Protein AF-A0AAW1TYF7-F1 (afdb_monomer)

Radius of gyration: 25.0 Å; Cα contacts (8 Å, |Δi|>4): 19; chains: 1; bounding box: 45×56×54 Å

Nearest PDB structures (foldseek):
  6ahx-assembly1_A-2  TM=8.177E-01  e=6.028E+00  Geobacillus zalihae
  6nz1-assembly2_E  TM=5.022E-01  e=9.314E+00  synthetic construct

Sequence (113 aa):
MINDVLTDVFEDITTKDVEEWVNDRDEEILTETEIIESVETEENEENEEPEQDRIEKVNHEAALTYFNTILKWCSENDFPDHQILLLKKMKEEATKKHPKALKQKTIGEFFKP

Organism: NCBI:txid420089

Secondary structure (DSSP, 8-state):
--SSSSSTT-----HHHHHHHHHS-------HHHHHHHHHHHHHS------S-------HHHHHHHHHHHHHHHHHTT--HHHHHHHHHHHHHHHHTS-------SGGGTT--

Mean predicted aligned error: 18.07 Å

Structure (mmCIF, N/CA/C/O backbone):
data_AF-A0AAW1TYF7-F1
#
_entry.id   AF-A0AAW1TYF7-F1
#
loop_
_atom_site.group_PDB
_atom_site.id
_atom_site.type_symbol
_atom_site.label_atom_id
_atom_site.label_alt_id
_atom_site.label_comp_id
_atom_site.label_asym_id
_atom_site.label_entity_id
_atom_site.label_seq_id
_atom_site.pdbx_PDB_ins_code
_atom_site.Cartn_x
_atom_site.Cartn_y
_atom_site.Cartn_z
_atom_site.occupancy
_atom_site.B_iso_or_equiv
_atom_site.auth_seq_id
_atom_site.auth_comp_id
_atom_site.auth_asym_id
_atom_site.auth_atom_id
_atom_site.pdbx_PDB_model_num
ATOM 1 N N . MET A 1 1 ? -3.586 -49.438 -3.735 1.00 43.41 1 MET A N 1
ATOM 2 C CA . MET A 1 1 ? -2.659 -49.179 -4.855 1.00 43.41 1 MET A CA 1
ATOM 3 C C . MET A 1 1 ? -3.109 -47.905 -5.569 1.00 43.41 1 MET A C 1
ATOM 5 O O . MET A 1 1 ? -3.725 -48.002 -6.615 1.00 43.41 1 MET A O 1
ATOM 9 N N . ILE A 1 2 ? -2.923 -46.724 -4.963 1.00 49.69 2 ILE A N 1
ATOM 10 C CA . ILE A 1 2 ? -3.350 -45.426 -5.546 1.00 49.69 2 ILE A CA 1
ATOM 11 C C . ILE A 1 2 ? -2.180 -44.418 -5.495 1.00 49.69 2 ILE A C 1
ATOM 13 O O . ILE A 1 2 ? -2.386 -43.220 -5.408 1.00 49.69 2 ILE A O 1
ATOM 17 N N . ASN A 1 3 ? -0.931 -44.895 -5.523 1.00 47.88 3 ASN A N 1
ATOM 18 C CA . ASN A 1 3 ? 0.245 -44.022 -5.391 1.00 47.88 3 ASN A CA 1
ATOM 19 C C . ASN A 1 3 ? 1.193 -44.035 -6.601 1.00 47.88 3 ASN A C 1
ATOM 21 O O . ASN A 1 3 ? 2.239 -43.412 -6.509 1.00 47.88 3 ASN A O 1
ATOM 25 N N . ASP A 1 4 ? 0.828 -44.659 -7.725 1.00 50.81 4 ASP A N 1
ATOM 26 C CA . ASP A 1 4 ? 1.732 -44.773 -8.889 1.00 50.81 4 ASP A CA 1
ATOM 27 C C . ASP A 1 4 ? 1.309 -43.939 -10.110 1.00 50.81 4 ASP A C 1
ATOM 29 O O . ASP A 1 4 ? 1.947 -44.015 -11.149 1.00 50.81 4 ASP A O 1
ATOM 33 N N . VAL A 1 5 ? 0.241 -43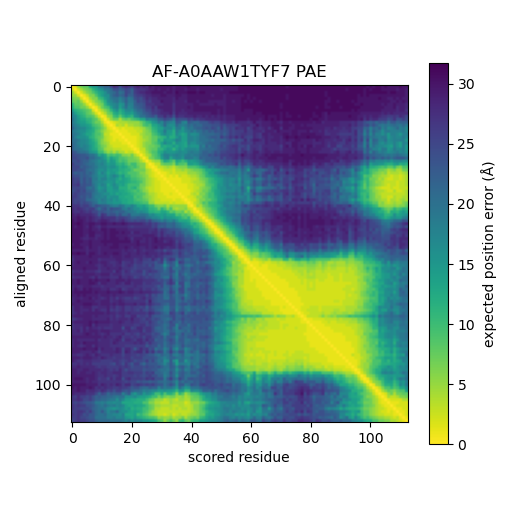.136 -10.026 1.00 50.44 5 VAL A N 1
ATOM 34 C CA . VAL A 1 5 ? -0.292 -42.406 -11.205 1.00 50.44 5 VAL A CA 1
ATOM 35 C C . VAL A 1 5 ? 0.067 -40.912 -11.196 1.00 50.44 5 VAL A C 1
ATOM 37 O O . VAL A 1 5 ? -0.271 -40.188 -12.122 1.00 50.44 5 VAL A O 1
ATOM 40 N N . LEU A 1 6 ? 0.767 -40.418 -10.169 1.00 45.69 6 LEU A N 1
ATOM 41 C CA . LEU A 1 6 ? 1.108 -38.988 -10.050 1.00 45.69 6 LEU A CA 1
ATOM 42 C C . LEU A 1 6 ? 2.607 -38.676 -10.136 1.00 45.69 6 LEU A C 1
ATOM 44 O O . LEU A 1 6 ? 2.990 -37.525 -9.960 1.00 45.69 6 LEU A O 1
ATOM 48 N N . THR A 1 7 ? 3.453 -39.662 -10.427 1.00 51.09 7 THR A N 1
ATOM 49 C CA . THR A 1 7 ? 4.899 -39.453 -10.631 1.00 51.09 7 THR A CA 1
ATOM 50 C C . THR A 1 7 ? 5.309 -39.394 -12.103 1.00 51.09 7 THR A C 1
ATOM 52 O O . THR A 1 7 ? 6.477 -39.177 -12.383 1.00 51.09 7 THR A O 1
ATOM 55 N N . ASP A 1 8 ? 4.363 -39.527 -13.036 1.00 51.94 8 ASP A N 1
ATOM 56 C CA . ASP A 1 8 ? 4.630 -39.694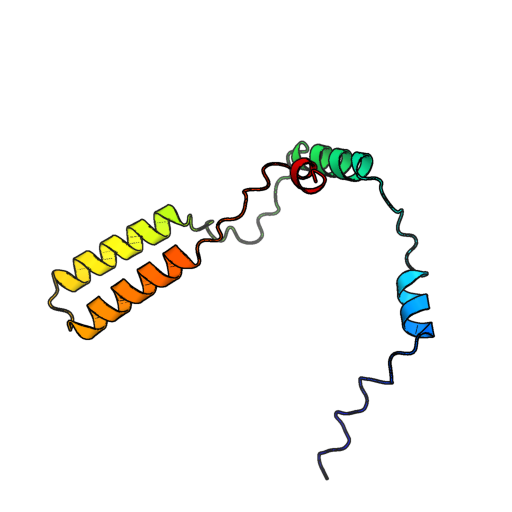 -14.477 1.00 51.94 8 ASP A CA 1
ATOM 57 C C . ASP A 1 8 ? 4.512 -38.388 -15.294 1.00 51.94 8 ASP A C 1
ATOM 59 O O . ASP A 1 8 ? 4.323 -38.415 -16.504 1.00 51.94 8 ASP A O 1
ATOM 63 N N . VAL A 1 9 ? 4.554 -37.221 -14.636 1.00 53.28 9 VAL A N 1
ATOM 64 C CA . VAL A 1 9 ? 4.454 -35.898 -15.306 1.00 53.28 9 VAL A CA 1
ATOM 65 C C . VAL A 1 9 ? 5.732 -35.066 -15.154 1.00 53.28 9 VAL A C 1
ATOM 67 O O . VAL A 1 9 ? 5.868 -34.007 -15.754 1.00 53.28 9 VAL A O 1
ATOM 70 N N . PHE A 1 10 ? 6.706 -35.563 -14.397 1.00 54.56 10 PHE A N 1
ATOM 71 C CA . PHE A 1 10 ? 8.046 -34.994 -14.361 1.00 54.56 10 PHE A CA 1
ATOM 72 C C . PHE A 1 10 ? 9.033 -36.109 -14.690 1.00 54.56 10 PHE A C 1
ATOM 74 O O . PHE A 1 10 ? 9.751 -36.589 -13.818 1.00 54.56 10 PHE A O 1
ATOM 81 N N . GLU A 1 11 ? 9.030 -36.543 -15.956 1.00 63.53 11 GLU A N 1
ATOM 82 C CA . GLU A 1 11 ? 10.256 -37.082 -16.548 1.00 63.53 11 GLU A CA 1
ATOM 83 C C . GLU A 1 11 ? 11.382 -36.093 -16.223 1.00 63.53 11 GLU A C 1
ATOM 85 O O . GLU A 1 11 ? 11.187 -34.877 -16.322 1.00 63.53 11 GLU A O 1
ATOM 90 N N . ASP A 1 12 ? 12.508 -36.609 -15.726 1.00 67.88 12 ASP A N 1
ATOM 91 C CA . ASP A 1 12 ? 13.651 -35.804 -15.301 1.00 67.88 12 ASP A CA 1
ATOM 92 C C . ASP A 1 12 ? 14.016 -34.827 -16.423 1.00 67.88 12 ASP A C 1
ATOM 94 O O . ASP A 1 12 ? 14.556 -35.248 -17.443 1.00 67.88 12 ASP A O 1
ATOM 98 N N . ILE A 1 13 ? 13.706 -33.537 -16.237 1.00 72.50 13 ILE A N 1
ATOM 99 C CA . ILE A 1 13 ? 14.043 -32.478 -17.194 1.00 72.50 13 ILE A CA 1
ATOM 100 C C . ILE A 1 13 ? 15.540 -32.582 -17.459 1.00 72.50 13 ILE A C 1
ATOM 102 O O . ILE A 1 13 ? 16.369 -32.329 -16.577 1.00 72.50 13 ILE A O 1
ATOM 106 N N . THR A 1 14 ? 15.892 -32.996 -18.669 1.00 79.81 14 THR A N 1
ATOM 107 C CA . THR A 1 14 ? 17.281 -33.186 -19.048 1.00 79.81 14 THR A CA 1
ATOM 108 C C . THR A 1 14 ? 17.871 -31.851 -19.477 1.00 79.81 14 THR A C 1
ATOM 110 O O . THR A 1 14 ? 17.174 -30.925 -19.891 1.00 79.81 14 THR A O 1
ATOM 113 N N . THR A 1 15 ? 19.196 -31.731 -19.416 1.00 77.12 15 THR A N 1
ATOM 114 C CA . THR A 1 15 ? 19.897 -30.542 -19.927 1.00 77.12 15 THR A CA 1
ATOM 115 C C . THR A 1 15 ? 19.568 -30.282 -21.396 1.00 77.12 15 THR A C 1
ATOM 117 O O . THR A 1 15 ? 19.513 -29.132 -21.812 1.00 77.12 15 THR A O 1
ATOM 120 N N . LYS A 1 16 ? 19.268 -31.343 -22.152 1.00 77.75 16 LYS A N 1
ATOM 121 C CA . LYS A 1 16 ? 18.854 -31.255 -23.547 1.00 77.75 16 LYS A CA 1
ATOM 122 C C . LYS A 1 16 ? 17.478 -30.601 -23.706 1.00 77.75 16 LYS A C 1
ATOM 124 O O . LYS A 1 16 ? 17.322 -29.789 -24.605 1.00 77.75 16 LYS A O 1
ATOM 129 N N . ASP A 1 17 ? 16.528 -30.897 -22.820 1.00 79.81 17 ASP A N 1
ATOM 130 C CA . ASP A 1 17 ? 15.195 -30.277 -22.847 1.00 79.81 17 ASP A CA 1
ATOM 131 C C . ASP A 1 17 ? 15.284 -28.773 -22.544 1.00 79.81 17 ASP A C 1
ATOM 133 O O . ASP A 1 17 ? 14.622 -27.958 -23.180 1.00 79.81 17 ASP A O 1
ATOM 137 N N . VAL A 1 18 ? 16.168 -28.382 -21.617 1.00 76.12 18 VAL A N 1
ATOM 138 C CA . VAL A 1 18 ? 16.443 -26.965 -21.320 1.00 76.12 18 VAL A CA 1
ATOM 139 C C . VAL A 1 18 ? 17.141 -26.275 -22.492 1.00 76.12 18 VAL A C 1
ATOM 141 O O . VAL A 1 18 ? 16.793 -25.148 -22.831 1.00 76.12 18 VAL A O 1
ATOM 144 N N . GLU A 1 19 ? 18.118 -26.932 -23.120 1.00 75.25 19 GLU A N 1
ATOM 145 C CA . GLU A 1 19 ? 18.789 -26.412 -24.314 1.00 75.25 19 GLU A CA 1
ATOM 146 C C . GLU A 1 19 ? 17.812 -26.246 -25.479 1.00 75.25 19 GLU A C 1
ATOM 148 O O . GLU A 1 19 ? 17.892 -25.248 -26.184 1.00 75.25 19 GLU A O 1
ATOM 153 N N . GLU A 1 20 ? 16.871 -27.168 -25.668 1.00 76.56 20 GLU A N 1
ATOM 154 C CA . GLU A 1 20 ? 15.809 -27.030 -26.663 1.00 76.56 20 GLU A CA 1
ATOM 155 C C . GLU A 1 20 ? 14.921 -25.826 -26.327 1.00 76.56 20 GLU A C 1
ATOM 157 O O . GLU A 1 20 ? 14.762 -24.944 -27.155 1.00 76.56 20 GLU A O 1
ATOM 162 N N . TRP A 1 21 ? 14.467 -25.652 -25.084 1.00 75.88 21 TRP A N 1
ATOM 163 C CA . TRP A 1 21 ? 13.661 -24.473 -24.719 1.00 75.88 21 TRP A CA 1
ATOM 164 C C . TRP A 1 21 ? 14.375 -23.130 -24.879 1.00 75.88 21 TRP A C 1
ATOM 166 O O . TRP A 1 21 ? 13.712 -22.116 -25.106 1.00 75.88 21 TRP A O 1
ATOM 176 N N . VAL A 1 22 ? 15.696 -23.105 -24.699 1.00 72.56 22 VAL A N 1
ATOM 177 C CA . VAL A 1 22 ? 16.511 -21.892 -24.840 1.00 72.56 22 VAL A CA 1
ATOM 178 C C . VAL A 1 22 ? 16.844 -21.612 -26.307 1.00 72.56 22 VAL A C 1
ATOM 180 O O . VAL A 1 22 ? 16.915 -20.449 -26.685 1.00 72.56 22 VAL A O 1
ATOM 183 N N . ASN A 1 23 ? 17.030 -22.649 -27.128 1.00 71.00 23 ASN A N 1
ATOM 184 C CA . ASN A 1 23 ? 17.491 -22.512 -28.513 1.00 71.00 23 ASN A CA 1
ATOM 185 C C . ASN A 1 23 ? 16.371 -22.588 -29.563 1.00 71.00 23 ASN A C 1
ATOM 187 O O . ASN A 1 23 ? 16.592 -22.162 -30.689 1.00 71.00 23 ASN A O 1
ATOM 191 N N . ASP A 1 24 ? 15.193 -23.115 -29.221 1.00 67.00 24 ASP A N 1
ATOM 192 C CA . ASP A 1 24 ? 14.016 -23.202 -30.110 1.00 67.00 24 ASP A CA 1
ATOM 193 C C . ASP A 1 24 ? 13.195 -21.894 -30.109 1.00 67.00 24 ASP A C 1
ATOM 195 O O . ASP A 1 24 ? 12.104 -21.792 -30.668 1.00 67.00 24 ASP A O 1
ATOM 199 N N . ARG A 1 25 ? 13.739 -20.863 -29.458 1.00 61.25 25 ARG A N 1
ATOM 200 C CA . ARG A 1 25 ? 13.260 -19.489 -29.486 1.00 61.25 25 ARG A CA 1
ATOM 201 C C . ARG A 1 25 ? 14.107 -18.714 -30.491 1.00 61.25 25 ARG A C 1
ATOM 203 O O . ARG A 1 25 ? 15.224 -18.315 -30.173 1.00 61.25 25 ARG A O 1
ATOM 210 N N . ASP A 1 26 ? 13.551 -18.437 -31.668 1.00 64.38 26 ASP A N 1
ATOM 211 C CA . ASP A 1 26 ? 14.035 -17.379 -32.574 1.00 64.38 26 ASP A CA 1
ATOM 212 C C . ASP A 1 26 ? 13.746 -15.984 -31.962 1.00 64.38 26 ASP A C 1
ATOM 214 O O . ASP A 1 26 ? 13.167 -15.101 -32.593 1.00 64.38 26 ASP A O 1
ATOM 218 N N . GLU A 1 27 ? 14.062 -15.800 -30.679 1.00 72.00 27 GLU A N 1
ATOM 219 C CA . GLU A 1 27 ? 13.860 -14.556 -29.947 1.00 72.00 27 GLU A CA 1
ATOM 220 C C . GLU A 1 27 ? 15.093 -13.671 -30.147 1.00 72.00 27 GLU A C 1
ATOM 222 O O . GLU A 1 27 ? 16.222 -14.035 -29.808 1.00 72.00 27 GLU A O 1
ATOM 227 N N . GLU A 1 28 ? 14.881 -12.490 -30.721 1.00 78.81 28 GLU A N 1
ATOM 228 C CA . GLU A 1 28 ? 15.924 -11.481 -30.856 1.00 78.81 28 GLU A CA 1
ATOM 229 C C . GLU A 1 28 ? 16.280 -10.913 -29.475 1.00 78.81 28 GLU A C 1
ATOM 231 O O . GLU A 1 28 ? 15.418 -10.441 -28.730 1.00 78.81 28 GLU A O 1
ATOM 236 N N . ILE A 1 29 ? 17.565 -10.965 -29.112 1.00 8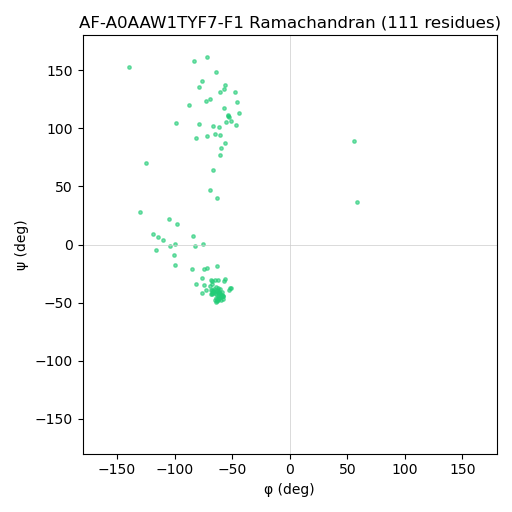0.31 29 ILE A N 1
ATOM 237 C CA . ILE A 1 29 ? 18.053 -10.375 -27.863 1.00 80.31 29 ILE A CA 1
ATOM 238 C C . ILE A 1 29 ? 18.189 -8.868 -28.070 1.00 80.31 29 ILE A C 1
ATOM 240 O O . ILE A 1 29 ? 19.155 -8.407 -28.677 1.00 80.31 29 ILE A O 1
ATOM 244 N N . LEU A 1 30 ? 17.239 -8.113 -27.526 1.00 85.50 30 LEU A N 1
ATOM 245 C CA . LEU A 1 30 ? 17.247 -6.656 -27.583 1.00 85.50 30 LEU A CA 1
ATOM 246 C C . LEU A 1 30 ? 18.260 -6.055 -26.599 1.00 85.50 30 LEU A C 1
ATOM 248 O O . LEU A 1 30 ? 18.413 -6.500 -25.458 1.00 85.50 30 LEU A O 1
ATOM 252 N N . THR A 1 31 ? 18.935 -4.999 -27.038 1.00 89.62 31 THR A N 1
ATOM 253 C CA . THR A 1 31 ? 19.758 -4.135 -26.188 1.00 89.62 31 THR A CA 1
ATOM 254 C C . THR A 1 31 ? 18.888 -3.266 -25.280 1.00 89.62 31 THR A C 1
ATOM 256 O O . THR A 1 31 ? 17.714 -3.027 -25.555 1.00 89.62 31 THR A O 1
ATOM 259 N N . GLU A 1 32 ? 19.466 -2.726 -24.202 1.00 89.69 32 GLU A N 1
ATOM 260 C CA . GLU A 1 32 ? 18.745 -1.834 -23.277 1.00 89.69 32 GLU A CA 1
ATOM 261 C C . GLU A 1 32 ? 18.074 -0.661 -24.008 1.00 89.69 32 GLU A C 1
ATOM 263 O O . GLU A 1 32 ? 16.945 -0.297 -23.695 1.00 89.69 32 GLU A O 1
ATOM 268 N N . THR A 1 33 ? 18.748 -0.094 -25.013 1.00 87.88 33 THR A N 1
ATOM 269 C CA . THR A 1 33 ? 18.218 1.003 -25.830 1.00 87.88 33 THR A CA 1
ATOM 270 C C . THR A 1 33 ? 17.029 0.580 -26.682 1.00 87.88 33 THR A C 1
ATOM 272 O O . THR A 1 33 ? 16.056 1.322 -26.742 1.00 87.88 33 THR 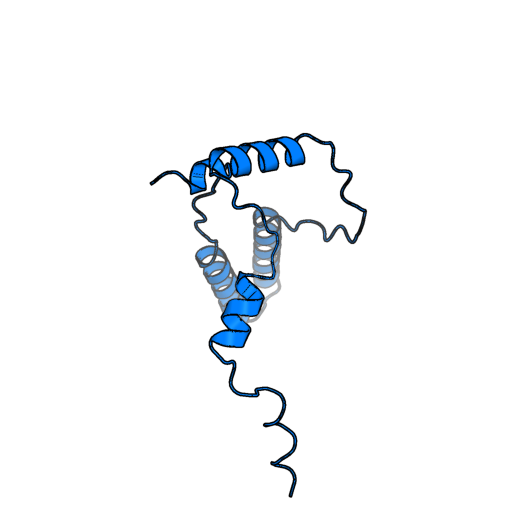A O 1
ATOM 275 N N . GLU A 1 34 ? 17.078 -0.612 -27.279 1.00 89.44 34 GLU A N 1
ATOM 276 C CA . GLU A 1 34 ? 15.977 -1.155 -28.087 1.00 89.44 34 GLU A CA 1
ATOM 277 C C . GLU A 1 34 ? 14.769 -1.509 -27.211 1.00 89.44 34 GLU A C 1
ATOM 279 O O . GLU A 1 34 ? 13.631 -1.273 -27.603 1.00 89.44 34 GLU A O 1
ATOM 284 N N . ILE A 1 35 ? 15.005 -1.992 -25.985 1.00 88.50 35 ILE A N 1
ATOM 285 C CA . ILE A 1 35 ? 13.942 -2.240 -25.002 1.00 88.50 35 ILE A CA 1
ATOM 286 C C . ILE A 1 35 ? 13.271 -0.925 -24.591 1.00 88.50 35 ILE A C 1
ATOM 288 O O . ILE A 1 35 ? 12.045 -0.850 -24.563 1.00 88.50 35 ILE A O 1
ATOM 292 N N . ILE A 1 36 ? 14.052 0.110 -24.258 1.00 88.06 36 ILE A N 1
ATOM 293 C CA . ILE A 1 36 ? 13.501 1.414 -23.862 1.00 88.06 36 ILE A CA 1
ATOM 294 C C . ILE A 1 36 ? 12.692 2.019 -25.015 1.00 88.06 36 ILE A C 1
ATOM 296 O O . ILE A 1 36 ? 11.570 2.458 -24.787 1.00 88.06 36 ILE A O 1
ATOM 300 N N . GLU A 1 37 ? 13.230 1.997 -26.237 1.00 85.56 37 GLU A N 1
ATOM 301 C CA . GLU A 1 37 ? 12.557 2.531 -27.426 1.00 85.56 37 GLU A CA 1
ATOM 302 C C . GLU A 1 37 ? 11.251 1.786 -27.722 1.00 85.56 37 GLU A C 1
ATOM 304 O O . GLU A 1 37 ? 10.219 2.433 -27.873 1.00 85.56 37 GLU A O 1
ATOM 309 N N . SER A 1 38 ? 11.263 0.447 -27.711 1.00 85.12 38 SER A N 1
ATOM 310 C CA . SER A 1 38 ? 10.064 -0.368 -27.951 1.00 85.12 38 SER A CA 1
ATOM 311 C C . SER A 1 38 ? 8.956 -0.077 -26.935 1.00 85.12 38 SER A C 1
ATOM 313 O O . SER A 1 38 ? 7.791 0.069 -27.305 1.00 85.12 38 SER A O 1
ATOM 315 N N . VAL A 1 39 ? 9.310 0.045 -25.653 1.00 82.31 39 VAL A N 1
ATOM 316 C CA . VAL A 1 39 ? 8.342 0.341 -24.585 1.00 82.31 39 VAL A CA 1
ATOM 317 C C . VAL A 1 39 ? 7.794 1.765 -24.716 1.00 82.31 39 VAL A C 1
ATOM 319 O O . VAL A 1 39 ? 6.592 1.974 -24.575 1.00 82.31 39 VAL A O 1
ATOM 322 N N . GLU A 1 40 ? 8.644 2.750 -25.019 1.00 79.62 40 GLU A N 1
ATOM 323 C CA . GLU A 1 40 ? 8.210 4.143 -25.203 1.00 79.62 40 GLU A CA 1
ATOM 324 C C . GLU A 1 40 ? 7.329 4.328 -26.451 1.00 79.62 40 GLU A C 1
ATOM 326 O O . GLU A 1 40 ? 6.435 5.177 -26.447 1.00 79.62 40 GLU A O 1
ATOM 331 N N . THR A 1 41 ? 7.533 3.535 -27.507 1.00 76.56 41 THR A N 1
ATOM 332 C CA . THR A 1 41 ? 6.664 3.560 -28.691 1.00 76.56 41 THR A CA 1
ATOM 333 C C . THR A 1 41 ? 5.298 2.930 -28.431 1.00 76.56 41 THR A C 1
ATOM 335 O O . THR A 1 41 ? 4.298 3.493 -28.870 1.00 76.56 41 THR A O 1
ATOM 338 N N . GLU A 1 42 ? 5.232 1.830 -27.673 1.00 64.06 42 GLU A N 1
ATOM 339 C CA . GLU A 1 42 ? 3.963 1.172 -27.323 1.00 64.06 42 GLU A CA 1
ATOM 340 C C . GLU A 1 42 ? 3.088 2.030 -26.393 1.00 64.06 42 GLU A C 1
ATOM 342 O O . GLU A 1 42 ? 1.867 2.021 -26.520 1.00 64.06 42 GLU A O 1
ATOM 347 N N . GLU A 1 43 ? 3.682 2.810 -25.479 1.00 59.81 43 GLU A N 1
ATOM 348 C CA . GLU A 1 43 ? 2.923 3.704 -24.587 1.00 59.81 43 GLU A CA 1
ATOM 349 C C . GLU A 1 43 ? 2.331 4.939 -25.297 1.00 59.81 43 GLU A C 1
ATOM 351 O O . GLU A 1 43 ? 1.413 5.570 -24.767 1.00 59.81 43 GLU A O 1
ATOM 356 N N . ASN A 1 44 ? 2.854 5.315 -26.471 1.00 59.69 44 ASN A N 1
ATOM 357 C CA . ASN A 1 44 ? 2.438 6.513 -27.212 1.00 59.69 44 ASN A CA 1
ATOM 358 C C . ASN A 1 44 ? 1.474 6.213 -28.374 1.00 59.69 44 ASN A C 1
ATOM 360 O O . ASN A 1 44 ? 0.900 7.131 -28.966 1.00 59.69 44 ASN A O 1
ATOM 364 N N . GLU A 1 45 ? 1.276 4.940 -28.704 1.00 59.31 45 GLU A N 1
ATOM 365 C CA . GLU A 1 45 ? 0.093 4.517 -29.438 1.00 59.31 45 GLU A CA 1
ATOM 366 C C . GLU A 1 45 ? -1.077 4.585 -28.449 1.00 59.31 45 GLU A C 1
ATOM 368 O O . GLU A 1 45 ? -0.999 4.010 -27.367 1.00 59.31 45 GLU A O 1
ATOM 373 N N . GLU A 1 46 ? -2.137 5.343 -28.763 1.00 56.94 46 GLU A N 1
ATOM 374 C CA . GLU A 1 46 ? -3.393 5.328 -27.997 1.00 56.94 46 GLU A CA 1
ATOM 375 C C . GLU A 1 46 ? -3.960 3.905 -28.038 1.00 56.94 46 GLU A C 1
ATOM 377 O O . GLU A 1 46 ? -4.793 3.550 -28.870 1.00 56.94 46 GLU A O 1
ATOM 382 N N . ASN A 1 47 ? -3.447 3.066 -27.147 1.00 49.19 47 ASN A N 1
ATOM 383 C CA . ASN A 1 47 ? -3.893 1.717 -26.934 1.00 49.19 47 ASN A CA 1
ATOM 384 C C . ASN A 1 47 ?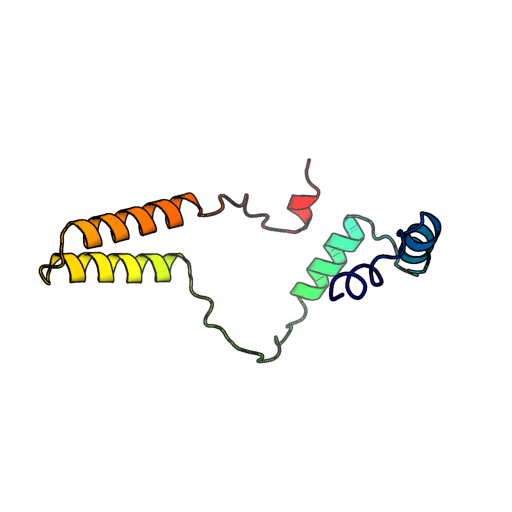 -5.245 1.863 -26.246 1.00 49.19 47 ASN A C 1
ATOM 386 O O . ASN A 1 47 ? -5.339 2.067 -25.032 1.00 49.19 47 ASN A O 1
ATOM 390 N N . GLU A 1 48 ? -6.304 1.864 -27.053 1.00 55.94 48 GLU A N 1
ATOM 391 C CA . GLU A 1 48 ? -7.643 1.546 -26.589 1.00 55.94 48 GLU A CA 1
ATOM 392 C C . GLU A 1 48 ? -7.558 0.153 -25.950 1.00 55.94 48 GLU A C 1
ATOM 394 O O . GLU A 1 48 ? -7.734 -0.865 -26.620 1.00 55.94 48 GLU A O 1
ATOM 399 N N . GLU A 1 49 ? -7.219 0.113 -24.652 1.00 55.94 49 GLU A N 1
ATOM 400 C CA . GLU A 1 49 ? -7.288 -1.096 -23.835 1.00 55.94 49 GLU A CA 1
ATOM 401 C C . GLU A 1 49 ? -8.646 -1.750 -24.138 1.00 55.94 49 GLU A C 1
ATOM 403 O O . GLU A 1 49 ? -9.683 -1.091 -23.965 1.00 55.94 49 GLU A O 1
ATOM 408 N N . PRO A 1 50 ? -8.688 -3.016 -24.599 1.00 48.34 50 PRO A N 1
ATOM 409 C CA . PRO A 1 50 ? -9.960 -3.689 -24.776 1.00 48.34 50 PRO A CA 1
ATOM 410 C C . PRO A 1 50 ? -10.691 -3.668 -23.431 1.00 48.34 50 PRO A C 1
ATOM 412 O O . PRO A 1 50 ? -10.076 -3.894 -22.389 1.00 48.34 50 PRO A O 1
ATOM 415 N N . GLU A 1 51 ? -11.998 -3.384 -23.460 1.00 51.75 51 GLU A N 1
ATOM 416 C CA . GLU A 1 51 ? -12.920 -3.303 -22.313 1.00 51.75 51 GLU A CA 1
ATOM 417 C C . GLU A 1 51 ? -13.091 -4.645 -21.562 1.00 51.75 51 GLU A C 1
ATOM 419 O O . GLU A 1 51 ? -14.192 -5.029 -21.169 1.00 51.75 51 GLU A O 1
ATOM 424 N N . GLN A 1 52 ? -12.022 -5.410 -21.363 1.00 48.94 52 GLN A N 1
ATOM 425 C CA . GLN A 1 52 ? -12.020 -6.593 -20.530 1.00 48.94 52 GLN A CA 1
ATOM 426 C C . GLN A 1 52 ? -11.862 -6.151 -19.080 1.00 48.94 52 GLN A C 1
ATOM 428 O O . GLN A 1 52 ? -10.766 -5.965 -18.564 1.00 48.94 52 GLN A O 1
ATOM 433 N N . ASP A 1 53 ? -13.023 -5.950 -18.460 1.00 49.50 53 ASP A N 1
ATOM 434 C CA . ASP A 1 53 ? -13.215 -5.705 -17.042 1.00 49.50 53 ASP A CA 1
ATOM 435 C C . ASP A 1 53 ? -12.410 -4.512 -16.522 1.00 49.50 53 ASP A C 1
ATOM 437 O O . ASP A 1 53 ? -11.329 -4.643 -15.945 1.00 49.50 53 ASP A O 1
ATOM 441 N N . ARG A 1 54 ? -13.017 -3.319 -16.601 1.00 53.88 54 ARG A N 1
ATOM 442 C CA . ARG A 1 54 ? -12.705 -2.242 -15.654 1.00 53.88 54 ARG A CA 1
ATOM 443 C C . ARG A 1 54 ? -13.050 -2.735 -14.245 1.00 53.88 54 ARG A C 1
ATOM 445 O O . ARG A 1 54 ? -14.067 -2.351 -13.673 1.00 53.88 54 ARG A O 1
ATOM 452 N N . ILE A 1 55 ? -12.199 -3.574 -13.660 1.00 56.66 55 ILE A N 1
ATOM 453 C CA . ILE A 1 55 ? -12.019 -3.601 -12.219 1.00 56.66 55 ILE A CA 1
ATOM 454 C C . ILE A 1 55 ? -11.671 -2.153 -11.913 1.00 56.66 55 ILE A C 1
ATOM 456 O O . ILE A 1 55 ? -10.597 -1.691 -12.303 1.00 56.66 55 ILE A O 1
ATOM 460 N N . GLU A 1 56 ? -12.617 -1.399 -11.343 1.00 58.88 56 GLU A N 1
ATOM 461 C CA . GLU A 1 56 ? -12.352 -0.044 -10.872 1.00 58.88 56 GLU A CA 1
ATOM 462 C C . GLU A 1 56 ? -11.019 -0.106 -10.139 1.00 58.88 56 GLU A C 1
ATOM 464 O O . GLU A 1 56 ? -10.896 -0.836 -9.154 1.00 58.88 56 GLU A O 1
ATOM 469 N N . LYS A 1 57 ? -9.990 0.557 -10.687 1.00 59.16 57 LYS A N 1
ATOM 470 C CA . LYS A 1 57 ? -8.645 0.546 -10.115 1.00 59.16 57 LYS A CA 1
ATOM 471 C C . LYS A 1 57 ? -8.786 1.154 -8.725 1.00 59.16 57 LYS A C 1
ATOM 473 O O . LYS A 1 57 ? -8.830 2.374 -8.578 1.00 59.16 57 LYS A O 1
ATOM 478 N N . VAL A 1 58 ? -8.955 0.305 -7.711 1.00 63.25 58 VAL A N 1
ATOM 479 C CA . VAL A 1 58 ? -9.207 0.749 -6.345 1.00 63.25 58 VAL A CA 1
ATOM 480 C C . VAL A 1 58 ? -7.933 1.437 -5.891 1.00 63.25 58 VAL A C 1
ATOM 482 O O . VAL A 1 58 ? -6.931 0.793 -5.587 1.00 63.25 58 VAL A O 1
ATOM 485 N N . ASN A 1 59 ? -7.947 2.768 -5.898 1.00 75.31 59 ASN A N 1
ATOM 486 C CA . ASN A 1 59 ? -6.811 3.548 -5.441 1.00 75.31 59 ASN A CA 1
ATOM 487 C C . ASN A 1 59 ? -6.558 3.212 -3.961 1.00 75.31 59 ASN A C 1
ATOM 48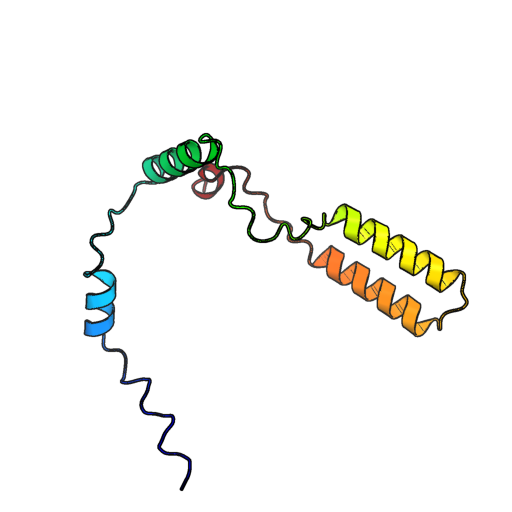9 O O . ASN A 1 59 ? -7.484 3.237 -3.146 1.00 75.31 59 ASN A O 1
ATOM 493 N N . HIS A 1 60 ? -5.305 2.927 -3.603 1.00 75.38 60 HIS A N 1
ATOM 494 C CA . HIS A 1 60 ? -4.891 2.684 -2.221 1.00 75.38 60 HIS A CA 1
ATOM 495 C C . HIS A 1 60 ? -5.345 3.793 -1.263 1.00 75.38 60 HIS A C 1
ATOM 497 O O . HIS A 1 60 ? -5.759 3.505 -0.141 1.00 75.38 60 HIS A O 1
ATOM 503 N N . GLU A 1 61 ? -5.320 5.050 -1.703 1.00 81.69 61 GLU A N 1
ATOM 504 C CA . GLU A 1 61 ? -5.789 6.183 -0.904 1.00 81.69 61 GLU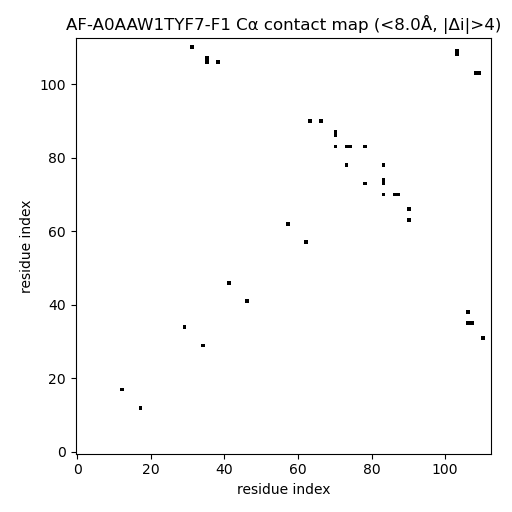 A CA 1
ATOM 505 C C . GLU A 1 61 ? -7.307 6.138 -0.670 1.00 81.69 61 GLU A C 1
ATOM 507 O O . GLU A 1 61 ? -7.779 6.350 0.453 1.00 81.69 61 GLU A O 1
ATOM 512 N N . ALA A 1 62 ? -8.077 5.785 -1.702 1.00 84.50 62 ALA A N 1
ATOM 513 C CA . ALA A 1 62 ? -9.519 5.603 -1.588 1.00 84.50 62 ALA A CA 1
ATOM 514 C C . ALA A 1 62 ? -9.844 4.437 -0.640 1.00 84.50 62 ALA A C 1
ATOM 516 O O . ALA A 1 62 ? -10.636 4.599 0.288 1.00 84.50 62 ALA A O 1
ATOM 517 N N . ALA A 1 63 ? -9.159 3.298 -0.785 1.00 84.44 63 ALA A N 1
ATOM 518 C CA . ALA A 1 63 ? -9.314 2.143 0.099 1.00 84.44 63 ALA A CA 1
ATOM 519 C C . ALA A 1 63 ? -9.018 2.485 1.571 1.00 84.44 63 ALA A C 1
ATOM 521 O O . ALA A 1 63 ? -9.797 2.132 2.458 1.00 84.44 63 ALA A O 1
ATOM 522 N N . LEU A 1 64 ? -7.936 3.225 1.845 1.00 87.75 64 LEU A N 1
ATOM 523 C CA . LEU A 1 64 ? -7.610 3.690 3.198 1.00 87.75 64 LEU A CA 1
ATOM 524 C C . LEU A 1 64 ? -8.669 4.650 3.750 1.00 87.75 64 LEU A C 1
ATOM 526 O O . LEU A 1 64 ? -8.986 4.597 4.941 1.00 87.75 64 LEU A O 1
ATOM 530 N N . THR A 1 65 ? -9.234 5.503 2.897 1.00 89.25 65 THR A N 1
ATOM 531 C CA . THR A 1 65 ? -10.315 6.423 3.269 1.00 89.25 65 THR A CA 1
ATOM 532 C C . THR A 1 65 ? -11.567 5.655 3.686 1.00 89.25 65 THR A C 1
ATOM 534 O O . THR A 1 65 ? -12.086 5.888 4.778 1.00 89.25 65 THR A O 1
ATOM 537 N N . TYR A 1 66 ? -12.006 4.675 2.892 1.00 90.50 66 TYR A N 1
ATOM 538 C CA . TYR A 1 66 ? -13.129 3.806 3.259 1.00 90.50 66 TYR A CA 1
ATOM 539 C C . TYR A 1 66 ? -12.854 3.019 4.545 1.00 90.50 66 TYR A C 1
ATOM 541 O O . TYR A 1 66 ? -13.715 2.953 5.423 1.00 90.50 66 TYR A O 1
ATOM 549 N N . PHE A 1 67 ? -11.639 2.494 4.714 1.00 91.50 67 PHE A N 1
ATOM 550 C CA . PHE A 1 67 ? -11.256 1.762 5.922 1.00 91.50 67 PHE A CA 1
ATOM 551 C C . PHE A 1 67 ? -11.323 2.642 7.183 1.00 91.50 67 PHE A C 1
ATOM 553 O O . PHE A 1 67 ? -11.806 2.206 8.229 1.00 91.50 67 PHE A O 1
ATOM 560 N N . ASN A 1 68 ? -10.882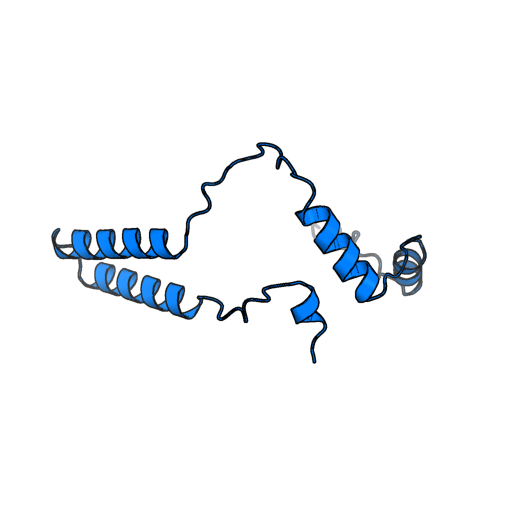 3.903 7.095 1.00 92.44 68 ASN A N 1
ATOM 561 C CA . ASN A 1 68 ? -10.997 4.869 8.191 1.00 92.44 68 ASN A CA 1
ATOM 562 C C . ASN A 1 68 ? -12.461 5.167 8.540 1.00 92.44 68 ASN A C 1
ATOM 564 O O . ASN A 1 68 ? -12.800 5.255 9.721 1.00 92.44 68 ASN A O 1
ATOM 568 N N . THR A 1 69 ? -13.323 5.286 7.529 1.00 94.44 69 THR A N 1
ATOM 569 C CA . THR A 1 69 ? -14.765 5.480 7.719 1.00 94.44 69 THR A CA 1
ATOM 570 C C . THR A 1 69 ? -15.395 4.296 8.449 1.00 94.44 69 THR A C 1
ATOM 572 O O . THR A 1 69 ? -16.134 4.507 9.407 1.00 94.44 69 THR A O 1
ATOM 575 N N . ILE A 1 70 ? -15.049 3.060 8.072 1.00 93.62 70 ILE A N 1
ATOM 576 C CA . ILE A 1 70 ? -15.526 1.844 8.754 1.00 93.62 70 ILE A CA 1
ATOM 577 C C . ILE A 1 70 ? -15.048 1.815 10.209 1.00 93.62 70 ILE A C 1
ATOM 579 O O . ILE A 1 70 ? -15.847 1.587 11.109 1.00 93.62 70 ILE A O 1
ATOM 583 N N . LEU A 1 71 ? -13.769 2.106 10.469 1.00 94.19 71 LEU A N 1
ATOM 584 C CA . LEU A 1 71 ? -13.231 2.165 11.834 1.00 94.19 71 LEU A CA 1
ATOM 585 C C . LEU A 1 71 ? -13.958 3.189 12.715 1.00 94.19 71 LEU A C 1
ATOM 587 O O . LEU A 1 71 ? -14.223 2.917 13.890 1.00 94.19 71 LEU A O 1
ATOM 591 N N . LYS A 1 72 ? -14.273 4.362 12.154 1.00 94.25 72 LYS A N 1
ATOM 592 C CA . LYS A 1 72 ? -15.051 5.396 12.840 1.00 94.25 72 LYS A CA 1
ATOM 593 C C . LYS A 1 72 ? -16.465 4.898 13.132 1.00 94.25 72 LYS A C 1
ATOM 595 O O . LYS A 1 72 ? -16.886 4.937 14.282 1.00 94.25 72 LYS A O 1
ATOM 600 N N . TRP A 1 73 ? -17.139 4.348 12.126 1.00 95.69 73 TRP A N 1
ATOM 601 C CA . TRP A 1 73 ? -18.484 3.802 12.270 1.00 95.69 73 TRP A CA 1
ATOM 602 C C . TRP A 1 73 ? -18.543 2.681 13.318 1.00 95.69 73 TRP A C 1
ATOM 604 O O . TRP A 1 73 ? -19.400 2.717 14.194 1.00 95.69 73 TRP A O 1
ATOM 614 N N . CYS A 1 74 ? -17.594 1.741 13.323 1.00 94.12 74 CYS A N 1
ATOM 615 C CA . CYS A 1 74 ? -17.521 0.691 14.344 1.00 94.12 74 CYS A CA 1
ATOM 616 C C . CYS A 1 74 ? -17.339 1.262 15.759 1.00 94.12 74 CYS A C 1
ATOM 618 O O . CYS A 1 74 ? -17.943 0.758 16.700 1.00 94.12 74 CYS A O 1
ATOM 620 N N . SER A 1 75 ? -16.541 2.325 15.904 1.00 90.00 75 SER A N 1
ATOM 621 C CA . SER A 1 75 ? -16.336 2.994 17.198 1.00 90.00 75 SER A CA 1
ATOM 622 C C . SER A 1 75 ? -17.595 3.721 17.689 1.00 90.00 75 SER A C 1
ATOM 624 O O . SER A 1 75 ? -17.806 3.833 18.889 1.00 90.00 75 SER A O 1
ATOM 626 N N . GLU A 1 76 ? -18.432 4.213 16.772 1.00 94.44 76 GLU A N 1
ATOM 627 C CA . GLU A 1 76 ? -19.687 4.918 17.077 1.00 94.44 76 GLU A CA 1
ATOM 628 C C . GLU A 1 76 ? -20.878 3.968 17.305 1.00 94.44 76 GLU A C 1
ATOM 630 O O . GLU A 1 76 ? -21.855 4.360 17.937 1.00 94.44 76 GLU A O 1
ATOM 635 N N . ASN A 1 77 ? -20.804 2.727 16.812 1.00 94.62 77 ASN A N 1
ATOM 636 C CA . ASN A 1 77 ? -21.877 1.724 16.891 1.00 94.62 77 ASN A CA 1
ATOM 637 C C . ASN A 1 77 ? -21.604 0.626 17.938 1.00 94.62 77 ASN A C 1
ATOM 639 O O . ASN A 1 77 ? -22.166 -0.462 17.840 1.00 94.62 77 ASN A O 1
ATOM 643 N N . ASP A 1 78 ? -20.746 0.906 18.923 1.00 91.88 78 ASP A N 1
ATOM 644 C CA . ASP A 1 78 ? -20.489 0.041 20.088 1.00 91.88 78 ASP A CA 1
ATOM 645 C C . ASP A 1 78 ? -19.998 -1.378 19.719 1.00 91.88 78 ASP A C 1
ATOM 647 O O . ASP A 1 78 ? -20.351 -2.384 20.340 1.00 91.88 78 ASP A O 1
ATOM 651 N N . PHE A 1 79 ? -19.178 -1.482 18.663 1.00 94.94 79 PHE A N 1
ATOM 652 C CA . PHE A 1 79 ? -18.547 -2.753 18.303 1.00 94.94 79 PHE A CA 1
ATOM 653 C C . PHE A 1 79 ? -17.590 -3.218 19.405 1.00 94.94 79 PHE A C 1
ATOM 655 O O . PHE A 1 79 ? -16.916 -2.394 20.023 1.00 94.94 79 PHE A O 1
ATOM 662 N N . PRO A 1 80 ? -17.426 -4.540 19.600 1.00 95.12 80 PRO A N 1
ATOM 663 C CA . PRO A 1 80 ? -16.502 -5.049 20.600 1.00 95.12 80 PRO A CA 1
ATOM 664 C C . PRO A 1 80 ? -15.071 -4.543 20.379 1.00 95.12 80 PRO A C 1
ATOM 666 O O . PRO A 1 80 ? -14.525 -4.654 19.276 1.00 95.12 80 PRO A O 1
ATOM 669 N N . ASP A 1 81 ? -14.422 -4.086 21.453 1.00 93.31 81 ASP A N 1
ATOM 670 C CA . ASP A 1 81 ? -13.077 -3.491 21.412 1.00 93.31 81 ASP A CA 1
ATOM 671 C C . ASP A 1 81 ? -12.044 -4.360 20.688 1.00 93.31 81 ASP A C 1
ATOM 673 O O . ASP A 1 81 ? -11.192 -3.860 19.951 1.00 93.31 81 ASP A O 1
ATOM 677 N N . HIS A 1 82 ? -12.132 -5.683 20.852 1.00 94.50 82 HIS A N 1
ATOM 678 C CA . HIS A 1 82 ? -11.219 -6.625 20.210 1.00 94.50 82 HIS A CA 1
ATOM 679 C C . HIS A 1 82 ? -11.345 -6.628 18.676 1.00 94.50 82 HIS A C 1
ATOM 681 O O . HIS A 1 82 ? -10.348 -6.836 17.986 1.00 94.50 82 HIS A O 1
ATOM 687 N N . GLN A 1 83 ? -12.534 -6.354 18.128 1.00 93.31 83 GLN A N 1
ATOM 688 C CA . GLN A 1 83 ? -12.757 -6.252 16.683 1.00 93.31 83 GLN A CA 1
ATOM 689 C C . GLN A 1 83 ? -12.233 -4.922 16.140 1.00 93.31 83 GLN A C 1
ATOM 691 O O . GLN A 1 83 ? -11.552 -4.900 15.117 1.00 93.31 83 GLN A O 1
ATOM 696 N N . ILE A 1 84 ? -12.458 -3.820 16.861 1.00 94.69 84 ILE A N 1
ATOM 697 C CA . ILE A 1 84 ? -11.901 -2.506 16.503 1.00 94.69 84 ILE A CA 1
ATOM 698 C C . ILE A 1 84 ? -10.367 -2.558 16.531 1.00 94.69 84 ILE A C 1
ATOM 700 O O . ILE A 1 84 ? -9.700 -2.031 15.636 1.00 94.69 84 ILE A O 1
ATOM 704 N N . LEU A 1 85 ? -9.789 -3.223 17.534 1.00 95.25 85 LEU A N 1
ATOM 705 C CA . LEU A 1 85 ? -8.347 -3.421 17.651 1.00 95.25 85 LEU A CA 1
ATOM 706 C C . LEU A 1 85 ? -7.795 -4.274 16.501 1.00 95.25 85 LEU A C 1
ATOM 708 O O . LEU A 1 85 ? -6.757 -3.932 15.930 1.00 95.25 85 LEU A O 1
ATOM 712 N N . LEU A 1 86 ? -8.501 -5.345 16.126 1.00 95.12 86 LEU A N 1
ATOM 713 C CA . LEU A 1 86 ? -8.144 -6.173 14.975 1.00 95.12 86 LEU A CA 1
ATOM 714 C C . LEU A 1 86 ? -8.133 -5.354 13.678 1.00 95.12 86 LEU A C 1
ATOM 716 O O . LEU A 1 86 ? -7.149 -5.401 12.942 1.00 95.12 86 LEU A O 1
ATOM 720 N N . LEU A 1 87 ? -9.174 -4.554 13.426 1.00 94.06 87 LEU A N 1
ATOM 721 C CA . LEU A 1 87 ? -9.261 -3.692 12.243 1.00 94.06 87 LEU A CA 1
ATOM 722 C C . LEU A 1 87 ? -8.133 -2.650 12.210 1.00 94.06 87 LEU A C 1
ATOM 724 O O . LEU A 1 87 ? -7.503 -2.450 11.171 1.00 94.06 87 LEU A O 1
ATOM 728 N N . LYS A 1 88 ? -7.809 -2.026 13.350 1.00 93.62 88 LYS A N 1
ATOM 729 C CA . LYS A 1 88 ? -6.662 -1.106 13.462 1.00 93.62 88 LYS A CA 1
ATOM 730 C C . LYS A 1 88 ? -5.350 -1.796 13.089 1.00 93.62 88 LYS A C 1
ATOM 732 O O . LYS A 1 88 ? -4.571 -1.238 12.319 1.00 93.62 88 LYS A O 1
ATOM 737 N N . LYS A 1 89 ? -5.133 -3.020 13.578 1.00 93.88 89 LYS A N 1
ATOM 738 C CA . LYS A 1 89 ? -3.941 -3.813 13.256 1.00 93.88 89 LYS A CA 1
ATOM 739 C C . LYS A 1 89 ? -3.889 -4.191 11.774 1.00 93.88 89 LYS A C 1
ATOM 741 O O . LYS A 1 89 ? -2.836 -4.072 11.161 1.00 93.88 89 LYS A O 1
ATOM 746 N N . MET A 1 90 ? -5.015 -4.586 11.177 1.00 90.69 90 MET A N 1
ATOM 747 C CA . MET A 1 90 ? -5.099 -4.877 9.739 1.00 90.69 90 MET A CA 1
ATOM 748 C C . MET A 1 90 ? -4.729 -3.658 8.888 1.00 90.69 90 MET A C 1
ATOM 750 O O . MET A 1 90 ? -3.934 -3.787 7.959 1.00 90.69 90 MET A O 1
ATOM 754 N N . LYS A 1 91 ? -5.238 -2.468 9.236 1.00 90.38 91 LYS A N 1
ATOM 755 C CA . LYS A 1 91 ? -4.857 -1.209 8.579 1.00 90.38 91 LYS A CA 1
ATOM 756 C C . LYS A 1 91 ? -3.356 -0.952 8.676 1.00 90.38 91 LYS A C 1
ATOM 758 O O . LYS A 1 91 ? -2.729 -0.573 7.688 1.00 90.38 91 LYS A O 1
ATOM 763 N N . GLU A 1 92 ? -2.791 -1.114 9.868 1.00 89.88 92 GLU A N 1
ATOM 764 C CA . GLU A 1 92 ? -1.370 -0.875 10.108 1.00 89.88 92 GLU A CA 1
ATOM 765 C C . GLU A 1 92 ? -0.503 -1.819 9.265 1.00 89.88 92 GLU A C 1
ATOM 767 O O . GLU A 1 92 ? 0.406 -1.364 8.576 1.00 89.88 92 GLU A O 1
ATOM 772 N N . GLU A 1 93 ? -0.834 -3.110 9.236 1.00 88.19 93 GLU A N 1
ATOM 773 C CA . GLU A 1 93 ? -0.124 -4.100 8.423 1.00 88.19 93 GLU A CA 1
ATOM 774 C C . GLU A 1 93 ? -0.284 -3.851 6.918 1.00 88.19 93 GLU A C 1
ATOM 776 O O . GLU A 1 93 ? 0.696 -3.938 6.181 1.00 88.19 93 GLU A O 1
ATOM 781 N N . ALA A 1 94 ? -1.476 -3.468 6.451 1.00 82.88 94 ALA A N 1
ATOM 782 C CA . ALA A 1 94 ? -1.692 -3.087 5.055 1.00 82.88 94 ALA A CA 1
ATOM 783 C C . ALA A 1 94 ? -0.865 -1.850 4.661 1.00 82.88 94 ALA A C 1
ATOM 785 O O . ALA A 1 94 ? -0.308 -1.797 3.568 1.00 82.88 94 ALA A O 1
ATOM 786 N N . THR A 1 95 ? -0.722 -0.885 5.574 1.00 79.75 95 THR A N 1
ATOM 787 C CA . THR A 1 95 ? 0.080 0.328 5.349 1.00 79.75 95 THR A CA 1
ATOM 788 C C . THR A 1 95 ? 1.583 0.036 5.410 1.00 79.75 95 THR A C 1
ATOM 790 O O . THR A 1 95 ? 2.350 0.618 4.652 1.00 79.75 95 THR A O 1
ATOM 793 N N . LYS A 1 96 ? 2.031 -0.889 6.269 1.00 81.94 96 LYS A N 1
ATOM 794 C CA . LYS A 1 96 ? 3.433 -1.349 6.322 1.00 81.94 96 LYS A CA 1
ATOM 795 C C . LYS A 1 96 ? 3.834 -2.119 5.072 1.00 81.94 96 LYS A C 1
ATOM 797 O O . LYS A 1 96 ? 4.944 -1.948 4.580 1.00 81.94 96 LYS A O 1
ATOM 802 N N . LYS A 1 97 ? 2.926 -2.962 4.575 1.00 68.69 97 LYS A N 1
ATOM 803 C CA . LYS A 1 97 ? 3.089 -3.708 3.326 1.00 68.69 97 LYS A CA 1
ATOM 804 C C . LYS A 1 97 ? 2.910 -2.845 2.089 1.00 68.69 97 LYS A C 1
ATOM 806 O O . LYS A 1 97 ? 3.046 -3.389 1.000 1.00 68.69 97 LYS A O 1
ATOM 811 N N . HIS A 1 98 ? 2.644 -1.541 2.232 1.00 60.94 98 HIS A N 1
ATOM 812 C CA . HIS A 1 98 ? 2.780 -0.610 1.125 1.00 60.94 98 HIS A CA 1
ATOM 813 C C . HIS A 1 98 ? 4.187 -0.815 0.573 1.00 60.94 98 HIS A C 1
ATOM 815 O O . HIS A 1 98 ? 5.154 -0.490 1.277 1.00 60.94 98 HIS A O 1
ATOM 821 N N . PRO A 1 99 ? 4.346 -1.386 -0.634 1.00 57.34 99 PRO A N 1
ATOM 822 C CA . PRO A 1 99 ? 5.663 -1.487 -1.202 1.00 57.34 99 PRO A CA 1
ATOM 823 C C . PRO A 1 99 ? 6.156 -0.048 -1.251 1.00 57.34 99 PRO A C 1
ATOM 825 O O . PRO A 1 99 ? 5.569 0.815 -1.908 1.00 57.34 99 PRO A O 1
ATOM 828 N N . LYS A 1 100 ? 7.238 0.249 -0.531 1.00 56.75 100 LYS A N 1
ATOM 829 C CA . LYS A 1 100 ? 8.135 1.313 -0.965 1.00 56.75 100 LYS A CA 1
ATOM 830 C C . LYS A 1 100 ? 8.752 0.793 -2.257 1.00 56.75 100 LYS A C 1
ATOM 832 O O . LYS A 1 100 ? 9.936 0.490 -2.297 1.00 56.75 100 LYS A O 1
ATOM 837 N N . ALA A 1 101 ? 7.924 0.597 -3.283 1.00 52.56 101 ALA A N 1
ATOM 838 C CA . ALA A 1 101 ? 8.396 0.551 -4.632 1.00 52.56 101 ALA A CA 1
ATOM 839 C C . ALA A 1 101 ? 9.167 1.858 -4.730 1.00 52.56 101 ALA A C 1
ATOM 841 O O . ALA A 1 101 ? 8.594 2.945 -4.588 1.00 52.56 101 ALA A O 1
ATOM 842 N N . LEU A 1 102 ? 10.489 1.749 -4.848 1.00 57.06 102 LEU A N 1
ATOM 843 C CA . LEU A 1 102 ? 11.212 2.717 -5.642 1.00 57.06 102 LEU A CA 1
ATOM 844 C C . LEU A 1 102 ? 10.368 2.784 -6.904 1.00 57.06 102 LEU A C 1
ATOM 846 O O . LEU A 1 102 ? 10.237 1.781 -7.601 1.00 57.06 102 LEU A O 1
ATOM 850 N N . LYS A 1 103 ? 9.577 3.855 -7.025 1.00 60.25 103 LYS A N 1
ATOM 851 C CA . LYS A 1 103 ? 8.664 4.004 -8.145 1.00 60.25 103 LYS A CA 1
ATOM 852 C C . LYS A 1 103 ? 9.602 4.126 -9.323 1.00 60.25 103 LYS A C 1
ATOM 854 O O . LYS A 1 103 ? 10.137 5.208 -9.519 1.00 60.25 103 LYS A O 1
ATOM 859 N N . GLN A 1 104 ? 9.870 3.013 -9.990 1.00 66.19 104 GLN A N 1
ATOM 860 C CA . GLN A 1 104 ? 10.522 3.005 -11.275 1.00 66.19 104 GLN A CA 1
ATOM 861 C C . GLN A 1 104 ? 9.566 3.782 -12.170 1.00 66.19 104 GLN A C 1
ATOM 863 O O . GLN A 1 104 ? 8.470 3.317 -12.472 1.00 66.19 104 GLN A O 1
ATOM 868 N N . LYS A 1 105 ? 9.901 5.045 -12.421 1.00 71.88 105 LYS A N 1
ATOM 869 C CA . LYS A 1 105 ? 9.035 5.965 -13.158 1.00 71.88 105 LYS A CA 1
ATOM 870 C C . LYS A 1 105 ? 9.077 5.669 -14.643 1.00 71.88 105 LYS A C 1
ATOM 872 O O . LYS A 1 105 ? 8.104 5.940 -15.328 1.00 71.88 105 LYS A O 1
ATOM 877 N N . THR A 1 106 ? 10.205 5.147 -15.111 1.00 80.25 106 THR A N 1
ATOM 878 C CA . THR A 1 106 ? 10.429 4.759 -16.498 1.00 80.25 106 THR A CA 1
ATOM 879 C C . THR A 1 106 ? 11.204 3.454 -16.537 1.00 80.25 106 THR A C 1
ATOM 881 O O . THR A 1 106 ? 11.981 3.158 -15.625 1.00 80.25 106 THR A O 1
ATOM 884 N N . ILE A 1 107 ? 11.038 2.677 -17.605 1.00 82.88 107 ILE A N 1
ATOM 885 C CA . ILE A 1 107 ? 11.849 1.477 -17.831 1.00 82.88 107 ILE A CA 1
ATOM 886 C C . ILE A 1 107 ? 13.351 1.809 -17.868 1.00 82.88 107 ILE A C 1
ATOM 888 O O . ILE A 1 107 ? 14.161 1.062 -17.336 1.00 82.88 107 ILE A O 1
ATOM 892 N N . GLY A 1 108 ? 13.729 3.006 -18.331 1.00 82.38 108 GLY A N 1
ATOM 893 C CA . GLY A 1 108 ? 15.110 3.490 -18.265 1.00 82.38 108 GLY A CA 1
ATOM 894 C C . GLY A 1 108 ? 15.670 3.679 -16.845 1.00 82.38 108 GLY A C 1
ATOM 895 O O . GLY A 1 108 ? 16.883 3.745 -16.682 1.00 82.38 108 GLY A O 1
ATOM 896 N N . GLU A 1 109 ? 14.840 3.775 -15.797 1.00 83.19 109 GLU A N 1
ATOM 897 C CA . GLU A 1 109 ? 15.322 3.756 -14.404 1.00 83.19 109 GLU A CA 1
ATOM 898 C C . GLU A 1 109 ? 15.745 2.358 -13.934 1.00 83.19 109 GLU A C 1
ATOM 900 O O . GLU A 1 109 ? 16.540 2.274 -13.003 1.00 83.19 109 GLU A O 1
ATOM 905 N N . PHE A 1 110 ? 15.276 1.288 -14.586 1.00 83.0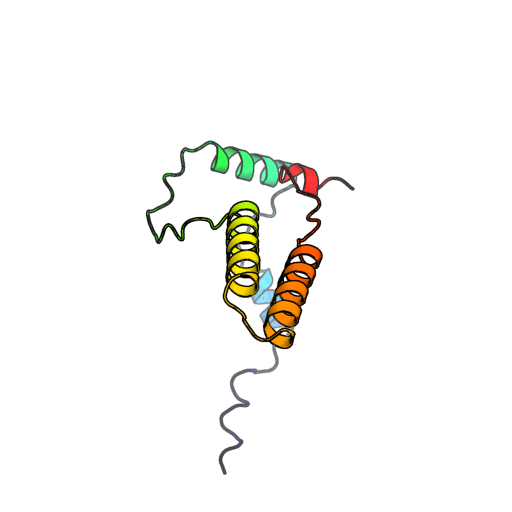0 110 PHE A N 1
ATOM 906 C CA . PHE A 1 110 ? 15.667 -0.094 -14.286 1.00 83.00 110 PHE A CA 1
ATOM 907 C C . PHE A 1 110 ? 17.128 -0.383 -14.643 1.00 83.00 110 PHE A C 1
ATOM 909 O O . PHE A 1 110 ? 17.825 -1.068 -13.903 1.00 83.00 110 PHE A O 1
ATOM 916 N N . PHE A 1 111 ? 17.591 0.165 -15.768 1.00 85.00 111 PHE A N 1
ATOM 917 C CA . PHE A 1 111 ? 18.944 -0.049 -16.289 1.00 85.00 111 PHE A CA 1
ATOM 918 C C . PHE A 1 111 ? 20.001 0.859 -15.632 1.00 85.00 111 PHE A C 1
ATOM 920 O O . PHE A 1 111 ? 21.187 0.782 -15.949 1.00 85.00 111 PHE A O 1
ATOM 927 N N . LYS A 1 112 ? 19.600 1.741 -14.703 1.00 81.62 112 LYS A N 1
ATOM 928 C CA . LYS A 1 112 ? 20.542 2.567 -13.933 1.00 81.62 112 LYS A CA 1
ATOM 929 C C . LYS A 1 112 ? 21.160 1.727 -12.800 1.00 81.62 112 LYS A C 1
ATOM 931 O O . LYS A 1 112 ? 20.412 1.026 -12.122 1.00 81.62 112 LYS A O 1
ATOM 936 N N . PRO A 1 113 ? 22.485 1.804 -12.576 1.00 70.06 113 PRO A N 1
ATOM 937 C CA . PRO A 1 113 ? 23.170 1.044 -11.527 1.00 70.06 113 PRO A CA 1
ATOM 938 C C . PRO A 1 113 ? 22.825 1.503 -10.103 1.00 70.06 113 PRO A C 1
ATOM 940 O O . PRO A 1 113 ? 22.487 2.698 -9.915 1.00 70.06 113 PRO A O 1
#

Solvent-accessible surface area (backbone atoms only — not comparable to full-atom values): 7360 Å² total; per-residue (Å²): 142,87,79,81,84,81,67,81,82,64,69,80,83,43,74,65,58,53,49,46,68,65,65,75,46,95,68,80,85,71,52,75,67,54,50,42,49,55,53,57,52,58,73,70,44,89,71,76,70,72,87,76,69,82,67,72,80,77,46,69,68,57,54,51,50,54,51,50,50,50,56,51,50,41,68,76,66,74,52,60,66,70,58,56,51,48,52,53,49,52,52,51,51,55,59,67,64,47,75,81,59,76,73,67,86,42,74,68,55,68,79,52,133

Foldseek 3Di:
DPPPPPPPPCPPCDPVNVVCVVVVDPDDDDDLVRVQVVVVVVVPPPPPPPPPDPPVPCPPVNVLVVLVVVLVVCVVVVHDPVVSVVSVVVSVVVVVPPPPPPPCVGSVSVPDD

pLDDT: mean 75.21, std 15.67, range [43.41, 95.69]